Protein AF-A0A3D1V3A0-F1 (afdb_monomer)

Sequence (141 aa):
MRARKATVSPAEAKSRGRGFLAIALVALTAFVSLLVAVRRNPRMERDVAVTLGMQRLNHPALSQLLNAISWPGFRPQSLLLPGTATAGVWMLGFRREARYMVFAWLASLLSFSTKMLVQRPRPGGDGIMVTEAKLRDSSFP

Mean predicted aligned error: 10.05 Å

Foldseek 3Di:
DDDDPDPDDPVVVVVVVVVVVVVVVVVVVVQVVVLVVCLVPVCPVVVVVVQLVVCVPPDPVVVVVVCVVCVCVAPPNVVVVLVVVLVVCVVVVVVVVSVVSVVVSVCVVVQVVSQVVRVRDDPDDPPRDDPPPVCVTHPGD

pLDDT: mean 78.42, std 12.83, range [44.47, 95.31]

Solvent-accessible surface area (backbone atoms only — not comparable to full-atom values): 8388 Å² total; per-residue (Å²): 134,84,81,75,75,77,92,62,56,72,66,58,54,50,52,53,50,50,55,51,49,53,53,53,49,53,51,48,53,51,50,54,52,49,52,54,50,40,72,74,42,79,76,48,64,66,59,52,54,51,50,55,58,56,58,70,69,75,42,74,69,58,54,52,51,54,49,61,72,46,47,59,70,36,84,67,42,50,57,48,53,61,49,52,53,31,50,51,39,37,74,75,65,41,59,66,60,24,50,52,46,49,54,59,56,54,50,52,53,55,41,53,53,40,17,72,73,59,60,39,77,65,94,78,61,96,89,64,89,69,79,84,64,91,70,91,62,46,66,34,108

Secondary structure (DSSP, 8-state):
---PPPSS-HHHHHHHHHHHHHHHHHHHHHHHHHHHHHHH-SS-HHHHHHHHHHHT---HHHHHHHHHHHGGGSTTHHHHHHHHHHHHHHHTT-HHHHHHHHHHHHTHHHHHHHHHHH-PPP--STT---------S-S--

Structure (mmCIF, N/CA/C/O backbone):
data_AF-A0A3D1V3A0-F1
#
_entry.id   AF-A0A3D1V3A0-F1
#
loop_
_atom_site.group_PDB
_atom_site.id
_atom_site.type_symbol
_atom_site.label_atom_id
_atom_site.label_alt_id
_atom_site.label_comp_id
_atom_site.label_asym_id
_atom_site.label_entity_id
_atom_site.label_seq_id
_atom_site.pdbx_PDB_ins_code
_atom_site.Cartn_x
_atom_site.Cartn_y
_atom_site.Cartn_z
_atom_site.occupancy
_atom_site.B_iso_or_equiv
_atom_site.auth_seq_id
_atom_site.auth_comp_id
_atom_site.auth_asym_id
_atom_site.auth_atom_id
_atom_site.pdbx_PDB_model_num
ATOM 1 N N . MET A 1 1 ? 18.592 6.725 -29.564 1.00 45.47 1 MET A N 1
ATOM 2 C CA . MET A 1 1 ? 18.103 5.961 -28.389 1.00 45.47 1 MET A CA 1
ATOM 3 C C . MET A 1 1 ? 18.289 4.470 -28.692 1.00 45.47 1 MET A C 1
ATOM 5 O O . MET A 1 1 ? 17.556 3.945 -29.515 1.00 45.47 1 MET A O 1
ATOM 9 N N . ARG A 1 2 ? 19.332 3.804 -28.166 1.00 44.47 2 ARG A N 1
ATOM 10 C CA . ARG A 1 2 ? 19.625 2.389 -28.494 1.00 44.47 2 ARG A CA 1
ATOM 11 C C . ARG A 1 2 ? 18.604 1.469 -27.814 1.00 44.47 2 ARG A C 1
ATOM 13 O O . ARG A 1 2 ? 18.454 1.524 -26.594 1.00 44.47 2 ARG A O 1
ATOM 20 N N . ALA A 1 3 ? 17.917 0.628 -28.586 1.00 50.41 3 ALA A N 1
ATOM 21 C CA . ALA A 1 3 ? 17.087 -0.438 -28.041 1.00 50.41 3 ALA A CA 1
ATOM 22 C C . ALA A 1 3 ? 17.989 -1.418 -27.271 1.00 50.41 3 ALA A C 1
ATOM 24 O O . ALA A 1 3 ? 18.836 -2.084 -27.866 1.00 50.41 3 ALA A O 1
ATOM 25 N N . ARG A 1 4 ? 17.859 -1.475 -25.937 1.00 61.41 4 ARG A N 1
ATOM 26 C CA . ARG A 1 4 ? 18.470 -2.554 -25.144 1.00 61.41 4 ARG A CA 1
ATOM 27 C C . ARG A 1 4 ? 17.903 -3.876 -25.660 1.00 61.41 4 ARG A C 1
ATOM 29 O O . ARG A 1 4 ? 16.682 -4.010 -25.733 1.00 61.41 4 ARG A O 1
ATOM 36 N N . LYS A 1 5 ? 18.782 -4.820 -26.016 1.00 62.12 5 LYS A N 1
ATOM 37 C CA . LYS A 1 5 ? 18.390 -6.191 -26.367 1.00 62.12 5 LYS A CA 1
ATOM 38 C C . LYS A 1 5 ? 17.509 -6.757 -25.252 1.00 62.12 5 LYS A C 1
ATOM 40 O O . LYS A 1 5 ? 17.804 -6.547 -24.075 1.00 62.12 5 LYS A O 1
ATOM 45 N N . ALA A 1 6 ? 16.426 -7.432 -25.635 1.00 62.66 6 ALA A N 1
ATOM 46 C CA . ALA A 1 6 ? 15.568 -8.128 -24.689 1.00 62.66 6 ALA A CA 1
ATOM 47 C C . ALA A 1 6 ? 16.424 -9.120 -23.890 1.00 62.66 6 ALA A C 1
ATOM 49 O O . ALA A 1 6 ? 17.111 -9.955 -24.470 1.00 62.66 6 ALA A O 1
ATOM 50 N N . THR A 1 7 ? 16.424 -8.976 -22.566 1.00 74.50 7 THR A N 1
ATOM 51 C CA . THR A 1 7 ? 17.198 -9.821 -21.644 1.00 74.50 7 THR A CA 1
ATOM 52 C C . THR A 1 7 ? 16.519 -11.160 -21.357 1.00 74.50 7 THR A C 1
ATOM 54 O O . THR A 1 7 ? 17.104 -12.003 -20.691 1.00 74.50 7 THR A O 1
ATOM 57 N N . VAL A 1 8 ? 15.288 -11.347 -21.839 1.00 75.56 8 VAL A N 1
ATOM 58 C CA . VAL A 1 8 ? 14.441 -12.522 -21.603 1.00 75.56 8 VAL A CA 1
ATOM 59 C C . VAL A 1 8 ? 13.690 -12.849 -22.887 1.00 75.56 8 VAL A C 1
ATOM 61 O O . VAL A 1 8 ? 13.374 -11.939 -23.665 1.00 75.56 8 VAL A O 1
ATOM 64 N N . SER A 1 9 ? 13.386 -14.126 -23.116 1.00 83.00 9 SER A N 1
ATOM 65 C CA . SER A 1 9 ? 12.660 -14.532 -24.318 1.00 83.00 9 SER A CA 1
ATOM 66 C C . SER A 1 9 ? 11.226 -13.962 -24.330 1.00 83.00 9 SER A C 1
ATOM 68 O O . SER A 1 9 ? 10.620 -13.758 -23.270 1.00 83.00 9 SER A O 1
ATOM 70 N N . PRO A 1 10 ? 10.626 -13.723 -25.513 1.00 76.75 10 PRO A N 1
ATOM 71 C CA . PRO A 1 10 ? 9.239 -13.258 -25.609 1.00 76.75 10 PRO A CA 1
ATOM 72 C C . PRO A 1 10 ? 8.227 -14.188 -24.918 1.00 76.75 10 PRO A C 1
ATOM 74 O O . PRO A 1 10 ? 7.227 -13.719 -24.372 1.00 76.75 10 PRO A O 1
ATOM 77 N N . ALA A 1 11 ? 8.492 -15.498 -24.908 1.00 76.00 11 ALA A N 1
ATOM 78 C CA . ALA A 1 11 ? 7.641 -16.495 -24.262 1.00 76.00 11 ALA A CA 1
ATOM 79 C C . ALA A 1 11 ? 7.658 -16.360 -22.730 1.00 76.00 11 ALA A C 1
ATOM 81 O O . ALA A 1 11 ? 6.598 -16.331 -22.100 1.00 76.00 11 ALA A O 1
ATOM 82 N N . GLU A 1 12 ? 8.840 -16.193 -22.133 1.00 75.56 12 GLU A N 1
ATOM 83 C CA . GLU A 1 12 ? 8.994 -15.975 -20.690 1.00 75.56 12 GLU A CA 1
ATOM 84 C C . GLU A 1 12 ? 8.391 -14.636 -20.257 1.00 75.56 12 GLU A C 1
ATOM 86 O O . GLU A 1 12 ? 7.684 -14.570 -19.250 1.00 75.56 12 GLU A O 1
ATOM 91 N N . ALA A 1 13 ? 8.590 -13.574 -21.045 1.00 77.50 13 ALA A N 1
ATOM 92 C CA . ALA A 1 13 ? 7.966 -12.277 -20.793 1.00 77.50 13 ALA A CA 1
ATOM 93 C C . ALA A 1 13 ? 6.428 -12.371 -20.807 1.00 77.50 13 ALA A C 1
ATOM 95 O O . ALA A 1 13 ? 5.763 -11.840 -19.914 1.00 77.50 13 ALA A O 1
ATOM 96 N N . LYS A 1 14 ? 5.853 -13.102 -21.773 1.00 76.50 14 LYS A N 1
ATOM 97 C CA . LYS A 1 14 ? 4.403 -13.323 -21.878 1.00 76.50 14 LYS A CA 1
ATOM 98 C C . LYS A 1 14 ? 3.863 -14.168 -20.723 1.00 76.50 14 LYS A C 1
ATOM 100 O O . LYS A 1 14 ? 2.816 -13.833 -20.176 1.00 76.50 14 LYS A O 1
ATOM 105 N N . SER A 1 15 ? 4.568 -15.229 -20.332 1.00 79.56 15 SER A N 1
ATOM 106 C CA . SER A 1 15 ? 4.188 -16.078 -19.195 1.00 79.56 15 SER A CA 1
ATOM 107 C C . SER A 1 15 ? 4.140 -15.280 -17.887 1.00 79.56 15 SER A C 1
ATOM 109 O O . SER A 1 15 ? 3.116 -15.268 -17.200 1.00 79.56 15 SER A O 1
ATOM 111 N N . ARG A 1 16 ? 5.190 -14.496 -17.606 1.00 81.81 16 ARG A N 1
ATOM 112 C CA . ARG A 1 16 ? 5.248 -13.602 -16.437 1.00 81.81 16 ARG A CA 1
ATOM 113 C C . ARG A 1 16 ? 4.130 -12.560 -16.453 1.00 81.81 16 ARG A C 1
ATOM 115 O O . ARG A 1 16 ? 3.512 -12.317 -15.420 1.00 81.81 16 ARG A O 1
ATOM 122 N N . GLY A 1 17 ? 3.831 -11.991 -17.622 1.00 82.12 17 GLY A N 1
ATOM 123 C CA . GLY A 1 17 ? 2.719 -11.054 -17.796 1.00 82.12 17 GLY A CA 1
ATOM 124 C C . GLY A 1 17 ? 1.354 -11.674 -17.481 1.00 82.12 17 GLY A C 1
ATOM 125 O O . GLY A 1 17 ? 0.535 -11.039 -16.822 1.00 82.12 17 GLY A O 1
ATOM 126 N N . ARG A 1 18 ? 1.117 -12.930 -17.885 1.00 87.00 18 ARG A N 1
ATOM 127 C CA . ARG A 1 18 ? -0.133 -13.653 -17.583 1.00 87.00 18 ARG A CA 1
ATOM 128 C C . ARG A 1 18 ? -0.275 -13.959 -16.096 1.00 87.00 18 ARG A C 1
ATOM 130 O O . ARG A 1 18 ? -1.355 -13.755 -15.555 1.00 87.00 18 ARG A O 1
ATOM 137 N N . GLY A 1 19 ? 0.802 -14.398 -15.442 1.00 87.75 19 GLY A N 1
ATOM 138 C CA . GLY A 1 19 ? 0.806 -14.629 -13.994 1.00 87.75 19 GLY A CA 1
ATOM 139 C C . GLY A 1 19 ? 0.493 -13.352 -13.213 1.00 87.75 19 GLY A C 1
ATOM 140 O O . GLY A 1 19 ? -0.391 -13.348 -12.361 1.00 87.75 19 GLY A O 1
ATOM 141 N N . PHE A 1 20 ? 1.144 -12.241 -13.572 1.00 87.19 20 PHE A N 1
ATOM 142 C CA . PHE A 1 20 ? 0.852 -10.935 -12.981 1.00 87.19 20 PHE A CA 1
ATOM 143 C C . PHE A 1 20 ? -0.606 -10.512 -13.202 1.00 87.19 20 PHE A C 1
ATOM 145 O O . PHE A 1 20 ? -1.264 -10.087 -12.257 1.00 87.19 20 PHE A O 1
ATOM 152 N N . LEU A 1 21 ? -1.132 -10.667 -14.421 1.00 90.88 21 LEU A N 1
ATOM 153 C CA . LEU A 1 21 ? -2.516 -10.311 -14.736 1.00 90.88 21 LEU A CA 1
ATOM 154 C C . LEU A 1 21 ? -3.523 -11.150 -13.939 1.00 90.88 21 LEU A C 1
ATOM 156 O O . LEU A 1 21 ? -4.508 -10.606 -13.452 1.00 90.88 21 LEU A O 1
ATOM 160 N N . ALA A 1 22 ? -3.270 -12.451 -13.775 1.00 92.12 22 ALA A N 1
ATOM 161 C CA . ALA A 1 22 ? -4.119 -13.325 -12.972 1.00 92.12 22 ALA A CA 1
ATOM 162 C C . ALA A 1 22 ? -4.147 -12.879 -11.503 1.00 92.12 22 ALA A C 1
ATOM 164 O O . ALA A 1 22 ? -5.224 -12.726 -10.932 1.00 92.12 22 ALA A O 1
ATOM 165 N N . ILE A 1 23 ? -2.980 -12.592 -10.915 1.00 92.56 23 ILE A N 1
ATOM 166 C CA . ILE A 1 23 ? -2.877 -12.073 -9.542 1.00 92.56 23 ILE A CA 1
ATOM 167 C C . ILE A 1 23 ? -3.603 -10.728 -9.419 1.00 92.56 23 ILE A C 1
ATOM 169 O O . ILE A 1 23 ? -4.368 -10.528 -8.478 1.00 92.56 23 ILE A O 1
ATOM 173 N N . ALA A 1 24 ? -3.407 -9.821 -10.380 1.00 89.25 24 ALA A N 1
ATOM 174 C CA . ALA A 1 24 ? -4.065 -8.519 -10.394 1.00 89.25 24 ALA A CA 1
ATOM 175 C C . ALA A 1 24 ? -5.593 -8.647 -10.486 1.00 89.25 24 ALA A C 1
ATOM 177 O O . ALA A 1 24 ? -6.308 -7.929 -9.791 1.00 89.25 24 ALA A O 1
ATOM 178 N N . LEU A 1 25 ? -6.098 -9.584 -11.295 1.00 93.81 25 LEU A N 1
ATOM 179 C CA . LEU A 1 25 ? -7.530 -9.842 -11.423 1.00 93.81 25 LEU A CA 1
ATOM 180 C C . LEU A 1 25 ? -8.110 -10.410 -10.125 1.00 93.81 25 LEU A C 1
ATOM 182 O O . LEU A 1 25 ? -9.130 -9.917 -9.659 1.00 93.81 25 LEU A O 1
ATOM 186 N N . VAL A 1 26 ? -7.434 -11.379 -9.500 1.00 95.31 26 VAL A N 1
ATOM 187 C CA . VAL A 1 26 ? -7.838 -11.926 -8.194 1.00 95.31 26 VAL A CA 1
ATOM 188 C C . VAL A 1 26 ? -7.879 -10.824 -7.133 1.00 95.31 26 VAL A C 1
ATOM 190 O O . VAL A 1 26 ? -8.874 -10.698 -6.419 1.00 95.31 26 VAL A O 1
ATOM 193 N N . ALA A 1 27 ? -6.838 -9.990 -7.056 1.00 91.44 27 ALA A N 1
ATOM 194 C CA . ALA A 1 27 ? -6.781 -8.873 -6.118 1.00 91.44 27 ALA A CA 1
ATOM 195 C C . ALA A 1 27 ? -7.907 -7.854 -6.367 1.00 91.44 27 ALA A C 1
ATOM 197 O O . ALA A 1 27 ? -8.546 -7.398 -5.419 1.00 91.44 27 ALA A O 1
ATOM 198 N N . LEU A 1 28 ? -8.198 -7.537 -7.633 1.00 91.50 28 LEU A N 1
ATOM 199 C CA . LEU A 1 28 ? -9.285 -6.636 -8.012 1.00 91.50 28 LEU A CA 1
ATOM 200 C C . LEU A 1 28 ? -10.656 -7.209 -7.638 1.00 91.50 28 LEU A C 1
ATOM 202 O O . LEU A 1 28 ? -11.473 -6.507 -7.046 1.00 91.50 28 LEU A O 1
ATOM 206 N N . THR A 1 29 ? -10.910 -8.483 -7.938 1.00 93.25 29 THR A N 1
ATOM 207 C CA . THR A 1 29 ? -12.162 -9.156 -7.574 1.00 93.25 29 THR A CA 1
ATOM 208 C C . THR A 1 29 ? -12.349 -9.189 -6.059 1.00 93.25 29 THR A C 1
ATOM 210 O O . THR A 1 29 ? -13.446 -8.895 -5.576 1.00 93.25 29 THR A O 1
ATOM 213 N N . ALA A 1 30 ? -11.290 -9.476 -5.296 1.00 92.69 30 ALA A N 1
ATOM 214 C CA . ALA A 1 30 ? -11.322 -9.438 -3.837 1.00 92.69 30 ALA A CA 1
ATOM 215 C C . ALA A 1 30 ? -11.628 -8.025 -3.314 1.00 92.69 30 ALA A C 1
ATOM 217 O O . ALA A 1 30 ? -12.508 -7.859 -2.469 1.00 92.69 30 ALA A O 1
ATOM 218 N N . PHE A 1 31 ? -10.972 -6.999 -3.866 1.00 89.31 31 PHE A N 1
ATOM 219 C CA . PHE A 1 31 ? -11.215 -5.600 -3.516 1.00 89.31 31 PHE A CA 1
ATOM 220 C C . PHE A 1 31 ? -12.665 -5.174 -3.781 1.00 89.31 31 PHE A C 1
ATOM 222 O O . PHE A 1 31 ? -13.313 -4.623 -2.894 1.00 89.31 31 PHE A O 1
ATOM 229 N N . VAL A 1 32 ? -13.202 -5.460 -4.971 1.00 89.31 32 VAL A N 1
ATOM 230 C CA . VAL A 1 32 ? -14.589 -5.117 -5.329 1.00 89.31 32 VAL A CA 1
ATOM 231 C C . VAL A 1 32 ? -15.582 -5.843 -4.421 1.00 89.31 32 VAL A C 1
ATOM 233 O O . VAL A 1 32 ? -16.539 -5.234 -3.944 1.00 89.31 32 VAL A O 1
ATOM 236 N N . SER A 1 33 ? -15.334 -7.120 -4.127 1.00 88.44 33 SER A N 1
ATOM 237 C CA . SER A 1 33 ? -16.179 -7.904 -3.219 1.00 88.44 33 SER A CA 1
ATOM 238 C C . SER A 1 33 ? -16.195 -7.308 -1.808 1.00 88.44 33 SER A C 1
ATOM 240 O O . SER A 1 33 ? -17.268 -7.130 -1.228 1.00 88.44 33 SER A O 1
ATOM 242 N N . LEU A 1 34 ? -15.027 -6.924 -1.277 1.00 86.12 34 LEU A N 1
ATOM 243 C CA . LEU A 1 34 ? -14.908 -6.247 0.018 1.00 86.12 34 LEU A CA 1
ATOM 244 C C . LEU A 1 34 ? -15.605 -4.885 0.019 1.00 86.12 34 LEU A C 1
ATOM 246 O O . LEU A 1 34 ? -16.349 -4.585 0.949 1.00 86.12 34 LEU A O 1
ATOM 250 N N . LEU A 1 35 ? -15.426 -4.081 -1.031 1.00 84.81 35 LEU A N 1
ATOM 251 C CA . LEU A 1 35 ? -16.086 -2.784 -1.175 1.00 84.81 35 LEU A CA 1
ATOM 252 C C . LEU A 1 35 ? -17.616 -2.923 -1.117 1.00 84.81 35 LEU A C 1
ATOM 254 O O . LEU A 1 35 ? -18.279 -2.165 -0.406 1.00 84.81 35 LEU A O 1
ATOM 258 N N . VAL A 1 36 ? -18.184 -3.903 -1.826 1.00 85.50 36 VAL A N 1
ATOM 259 C CA . VAL A 1 36 ? -19.629 -4.184 -1.797 1.00 85.50 36 VAL A CA 1
ATOM 260 C C . VAL A 1 36 ? -20.071 -4.660 -0.411 1.00 85.50 36 VAL A C 1
ATOM 262 O O . VAL A 1 36 ? -21.105 -4.208 0.083 1.00 85.50 36 VAL A O 1
ATOM 265 N N . ALA A 1 37 ? -19.297 -5.529 0.243 1.00 83.88 37 ALA A N 1
ATOM 266 C CA . ALA A 1 37 ? -19.605 -6.016 1.587 1.00 83.88 37 ALA A CA 1
ATOM 267 C C . ALA A 1 37 ? -19.619 -4.878 2.625 1.00 83.88 37 ALA A C 1
ATOM 269 O O . ALA A 1 37 ? -20.580 -4.743 3.382 1.00 83.88 37 ALA A O 1
ATOM 270 N N . VAL A 1 38 ? -18.602 -4.012 2.609 1.00 80.31 38 VAL A N 1
ATOM 271 C CA . VAL A 1 38 ? -18.480 -2.856 3.511 1.00 80.31 38 VAL A CA 1
ATOM 272 C C . VAL A 1 38 ? -19.588 -1.832 3.264 1.00 80.31 38 VAL A C 1
ATOM 274 O O . VAL A 1 38 ? -20.138 -1.285 4.216 1.00 80.31 38 VAL A O 1
ATOM 277 N N . ARG A 1 39 ? -19.973 -1.600 2.002 1.00 78.25 39 ARG A N 1
ATOM 278 C CA . ARG A 1 39 ? -21.110 -0.731 1.644 1.00 78.25 39 ARG A CA 1
ATOM 279 C C . ARG A 1 39 ? -22.438 -1.223 2.217 1.00 78.25 39 ARG A C 1
ATOM 281 O O . ARG A 1 39 ? -23.273 -0.400 2.572 1.00 78.25 39 ARG A O 1
ATOM 288 N N . ARG A 1 40 ? -22.647 -2.542 2.281 1.00 80.69 40 ARG A N 1
ATOM 289 C CA . ARG A 1 40 ? -23.893 -3.149 2.780 1.00 80.69 40 ARG A CA 1
ATOM 290 C C . ARG A 1 40 ? -23.957 -3.220 4.302 1.00 80.69 40 ARG A C 1
ATOM 292 O O . ARG A 1 40 ? -25.049 -3.159 4.852 1.00 80.69 40 ARG A O 1
ATOM 299 N N . ASN A 1 41 ? -22.815 -3.347 4.976 1.00 75.00 41 ASN A N 1
ATOM 300 C CA . ASN A 1 41 ? -22.748 -3.362 6.435 1.00 75.00 41 ASN A CA 1
ATOM 301 C C . ASN A 1 41 ? -21.535 -2.554 6.945 1.00 75.00 41 ASN A C 1
ATOM 303 O O . ASN A 1 41 ? -20.466 -3.122 7.185 1.00 75.00 41 ASN A O 1
ATOM 307 N N . PRO A 1 42 ? -21.679 -1.226 7.121 1.00 65.38 42 PRO A N 1
ATOM 308 C CA . PRO A 1 42 ? -20.567 -0.346 7.490 1.00 65.38 42 PRO A CA 1
ATOM 309 C C . PRO A 1 42 ? -19.962 -0.650 8.870 1.00 65.38 42 PRO A C 1
ATOM 311 O O . PRO A 1 42 ? -18.768 -0.419 9.082 1.00 65.38 42 PRO A O 1
ATOM 314 N N . ARG A 1 43 ? -20.762 -1.183 9.803 1.00 64.88 43 ARG A N 1
ATOM 315 C CA . ARG A 1 43 ? -20.337 -1.646 11.132 1.00 64.88 43 ARG A CA 1
ATOM 316 C C . ARG A 1 43 ? -20.458 -3.167 11.195 1.00 64.88 43 ARG A C 1
ATOM 318 O O . ARG A 1 43 ? -21.380 -3.697 11.801 1.00 64.88 43 ARG A O 1
ATOM 325 N N . MET A 1 44 ? -19.517 -3.881 10.582 1.00 67.50 44 MET A N 1
ATOM 326 C CA . MET A 1 44 ? -19.424 -5.319 10.817 1.00 67.50 44 MET A CA 1
ATOM 327 C C . MET A 1 44 ? -19.062 -5.546 12.289 1.00 67.50 44 MET A C 1
ATOM 329 O O . MET A 1 44 ? -17.935 -5.297 12.701 1.00 67.50 44 MET A O 1
ATOM 333 N N . GLU A 1 45 ? -20.008 -6.024 13.094 1.00 71.25 45 GLU A N 1
ATOM 334 C CA . GLU A 1 45 ? -19.785 -6.361 14.512 1.00 71.25 45 GLU A CA 1
ATOM 335 C C . GLU A 1 45 ? -18.621 -7.350 14.694 1.00 71.25 45 GLU A C 1
ATOM 337 O O . GLU A 1 45 ? -17.902 -7.308 15.691 1.00 71.25 45 GLU A O 1
ATOM 342 N N . ARG A 1 46 ? -18.369 -8.184 13.677 1.00 72.12 46 ARG A N 1
ATOM 343 C CA . ARG A 1 46 ? -17.193 -9.058 13.602 1.00 72.12 46 ARG A CA 1
ATOM 344 C C . ARG A 1 46 ? -15.873 -8.277 13.575 1.00 72.12 46 ARG A C 1
ATOM 346 O O . ARG A 1 46 ? -14.955 -8.666 14.289 1.00 72.12 46 ARG A O 1
ATOM 353 N N . ASP A 1 47 ? -15.783 -7.168 12.833 1.00 75.50 47 ASP A N 1
ATOM 354 C CA . ASP A 1 47 ? -14.588 -6.304 12.814 1.00 75.50 47 ASP A CA 1
ATOM 355 C C . ASP A 1 47 ? -14.314 -5.738 14.212 1.00 75.50 47 ASP A C 1
ATOM 357 O O . ASP A 1 47 ? -13.166 -5.672 14.656 1.00 75.50 47 ASP A O 1
ATOM 361 N N . VAL A 1 48 ? -15.378 -5.353 14.926 1.00 76.56 48 VAL A N 1
ATOM 362 C CA . VAL A 1 48 ? -15.290 -4.822 16.292 1.00 76.56 48 VAL A CA 1
ATOM 363 C C . VAL A 1 48 ? -14.813 -5.905 17.258 1.00 76.56 48 VAL A C 1
ATOM 365 O O . VAL A 1 48 ? -13.873 -5.669 18.013 1.00 76.56 48 VAL A O 1
ATOM 368 N N . ALA A 1 49 ? -15.390 -7.109 17.200 1.00 81.38 49 ALA A N 1
ATOM 369 C CA . ALA A 1 49 ? -14.978 -8.228 18.048 1.00 81.38 49 ALA A CA 1
ATOM 370 C C . ALA A 1 49 ? -13.504 -8.612 17.832 1.00 81.38 49 ALA A C 1
ATOM 372 O O . ALA A 1 49 ? -12.776 -8.835 18.800 1.00 81.38 49 ALA A O 1
ATOM 373 N N . VAL A 1 50 ? -13.044 -8.634 16.577 1.00 81.50 50 VAL A N 1
ATOM 374 C CA . VAL A 1 50 ? -11.635 -8.890 16.239 1.00 81.50 50 VAL A CA 1
ATOM 375 C C . VAL A 1 50 ? -10.736 -7.771 16.762 1.00 81.50 50 VAL A C 1
ATOM 377 O O . VAL A 1 50 ? -9.708 -8.056 17.375 1.00 81.50 50 VAL A O 1
ATOM 380 N N . THR A 1 51 ? -11.137 -6.509 16.582 1.00 80.56 51 THR A N 1
ATOM 381 C CA . THR A 1 51 ? -10.378 -5.343 17.062 1.00 80.56 51 THR A CA 1
ATOM 382 C C . THR A 1 51 ? -10.208 -5.385 18.579 1.00 80.56 51 THR A C 1
ATOM 384 O O . THR A 1 51 ? -9.088 -5.272 19.074 1.00 80.56 51 THR A O 1
ATOM 387 N N . LEU A 1 52 ? -11.291 -5.627 19.320 1.00 82.25 52 LEU A N 1
ATOM 388 C CA . LEU A 1 52 ? -11.252 -5.762 20.777 1.00 82.25 52 LEU A CA 1
ATOM 389 C C . LEU A 1 52 ? -10.416 -6.973 21.209 1.00 82.25 52 LEU A C 1
ATOM 391 O O . LEU A 1 52 ? -9.678 -6.888 22.185 1.00 82.25 52 LEU A O 1
ATOM 395 N N . GLY A 1 53 ? -10.485 -8.087 20.473 1.00 83.06 53 GLY A N 1
ATOM 396 C CA . GLY A 1 53 ? -9.643 -9.261 20.705 1.00 83.06 53 GLY A CA 1
ATOM 397 C C . GLY A 1 53 ? -8.150 -8.949 20.585 1.00 83.06 53 GLY A C 1
ATOM 398 O O . GLY A 1 53 ? -7.378 -9.322 21.464 1.00 83.06 53 GLY A O 1
ATOM 399 N N . MET A 1 54 ? -7.747 -8.209 19.549 1.00 80.50 54 MET A N 1
ATOM 400 C CA . MET A 1 54 ? -6.360 -7.762 19.374 1.00 80.50 54 MET A CA 1
ATOM 401 C C . MET A 1 54 ? -5.937 -6.755 20.446 1.00 80.50 54 MET A C 1
ATOM 403 O O . MET A 1 54 ? -4.837 -6.854 20.979 1.00 80.50 54 MET A O 1
ATOM 407 N N . GLN A 1 55 ? -6.811 -5.816 20.809 1.00 82.31 55 GLN A N 1
ATOM 408 C CA . GLN A 1 55 ? -6.520 -4.795 21.821 1.00 82.31 55 GLN A CA 1
ATOM 409 C C . GLN A 1 55 ? -6.382 -5.356 23.241 1.00 82.31 55 GLN A C 1
ATOM 411 O O . GLN A 1 55 ? -5.783 -4.700 24.089 1.00 82.31 55 GLN A O 1
ATOM 416 N N . ARG A 1 56 ? -6.854 -6.582 23.508 1.00 82.62 56 ARG A N 1
ATOM 417 C CA . ARG A 1 56 ? -6.552 -7.290 24.766 1.00 82.62 56 ARG A CA 1
ATOM 418 C C . ARG A 1 56 ? -5.061 -7.593 24.926 1.00 82.62 56 ARG A C 1
ATOM 420 O O . ARG A 1 56 ? -4.593 -7.689 26.055 1.00 82.62 56 ARG A O 1
ATOM 427 N N . LEU A 1 57 ? -4.302 -7.693 23.832 1.00 79.88 57 LEU A N 1
ATOM 428 C CA . LEU A 1 57 ? -2.842 -7.854 23.839 1.00 79.88 57 LEU A CA 1
ATOM 429 C C . LEU A 1 57 ? -2.140 -6.503 24.084 1.00 79.88 57 LEU A C 1
ATOM 431 O O . LEU A 1 57 ? -1.239 -6.106 23.344 1.00 79.88 57 LEU A O 1
ATOM 435 N N . ASN A 1 58 ? -2.578 -5.762 25.104 1.00 73.50 58 ASN A N 1
ATOM 436 C CA . ASN A 1 58 ? -2.092 -4.419 25.408 1.00 73.50 58 ASN A CA 1
ATOM 437 C C . ASN A 1 58 ? -0.715 -4.475 26.093 1.00 73.50 58 ASN A C 1
ATOM 439 O O . ASN A 1 58 ? -0.613 -4.416 27.317 1.00 73.50 58 ASN A O 1
ATOM 443 N N . HIS A 1 59 ? 0.348 -4.625 25.298 1.00 85.25 59 HIS A N 1
ATOM 444 C CA . HIS A 1 59 ? 1.729 -4.612 25.779 1.00 85.25 59 HIS A CA 1
ATOM 445 C C . HIS A 1 59 ? 2.477 -3.367 25.264 1.00 85.25 59 HIS A C 1
ATOM 447 O O . HIS A 1 59 ? 2.526 -3.150 24.051 1.00 85.25 59 HIS A O 1
ATOM 453 N N . PRO A 1 60 ? 3.138 -2.570 26.127 1.00 84.31 60 PRO A N 1
ATOM 454 C CA . PRO A 1 60 ? 3.753 -1.298 25.729 1.00 84.31 60 PRO A CA 1
ATOM 455 C C . PRO A 1 60 ? 4.832 -1.451 24.646 1.00 84.31 60 PRO A C 1
ATOM 457 O O . PRO A 1 60 ? 4.883 -0.647 23.717 1.00 84.31 60 PRO A O 1
ATOM 460 N N . ALA A 1 61 ? 5.642 -2.515 24.698 1.00 86.19 61 ALA A N 1
ATOM 461 C CA . ALA A 1 61 ? 6.637 -2.789 23.655 1.00 86.19 61 ALA A CA 1
ATOM 462 C C . ALA A 1 61 ? 5.995 -3.141 22.299 1.00 86.19 61 ALA A C 1
ATOM 464 O O . ALA A 1 61 ? 6.505 -2.750 21.252 1.00 86.19 61 ALA A O 1
ATOM 465 N N . LEU 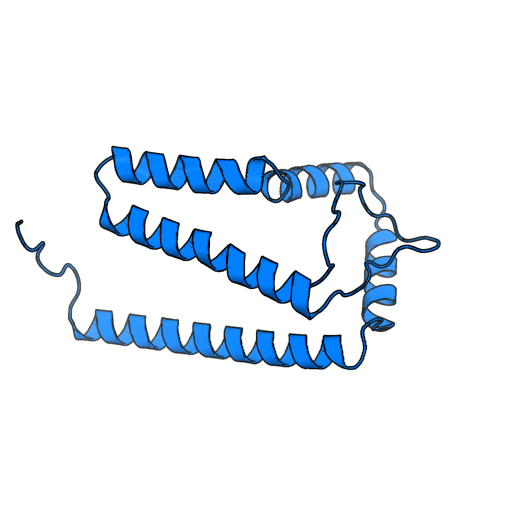A 1 62 ? 4.850 -3.837 22.311 1.00 85.69 62 LEU A N 1
ATOM 466 C CA . LEU A 1 62 ? 4.111 -4.152 21.089 1.00 85.69 62 LEU A CA 1
ATOM 467 C C . LEU A 1 62 ? 3.518 -2.873 20.492 1.00 85.69 62 LEU A C 1
ATOM 469 O O . LEU A 1 62 ? 3.641 -2.644 19.294 1.00 85.69 62 LEU A O 1
ATOM 473 N N . SER A 1 63 ? 2.960 -1.996 21.326 1.00 82.75 63 SER A N 1
ATOM 474 C CA . SER A 1 63 ? 2.449 -0.692 20.896 1.00 82.75 63 SER A CA 1
ATOM 475 C C . SER A 1 63 ? 3.544 0.183 20.280 1.00 82.75 63 SER A C 1
ATOM 477 O O . SER A 1 63 ? 3.329 0.796 19.236 1.00 82.75 63 SER A O 1
ATOM 479 N N . GLN A 1 64 ? 4.740 0.219 20.874 1.00 85.50 64 GLN A N 1
ATOM 480 C 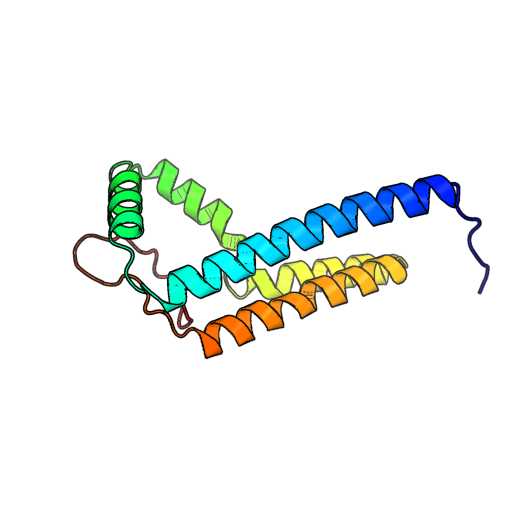CA . GLN A 1 64 ? 5.887 0.937 20.306 1.00 85.50 64 GLN A CA 1
ATOM 481 C C . GLN A 1 64 ? 6.329 0.349 18.964 1.00 85.50 64 GLN A C 1
ATOM 483 O O . GLN A 1 64 ? 6.541 1.099 18.012 1.00 85.50 64 GLN A O 1
ATOM 488 N N . LEU A 1 65 ? 6.412 -0.979 18.866 1.00 88.38 65 LEU A N 1
ATOM 489 C CA . LEU A 1 65 ? 6.762 -1.666 17.626 1.00 88.38 65 LEU A CA 1
ATOM 490 C C . LEU A 1 65 ? 5.745 -1.373 16.515 1.00 88.38 65 LEU A C 1
ATOM 492 O O . LEU A 1 65 ? 6.129 -0.987 15.413 1.00 88.38 65 LEU A O 1
ATOM 496 N N . LEU A 1 66 ? 4.449 -1.506 16.804 1.00 86.00 66 LEU A N 1
ATOM 497 C CA . LEU A 1 66 ? 3.380 -1.229 15.844 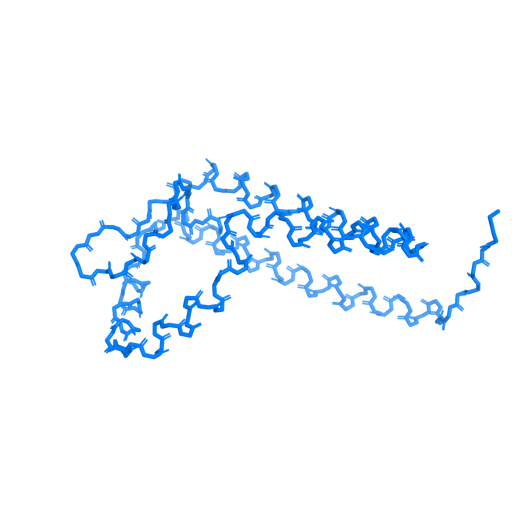1.00 86.00 66 LEU A CA 1
ATOM 498 C C . LEU A 1 66 ? 3.376 0.240 15.409 1.00 86.00 66 LEU A C 1
ATOM 500 O O . LEU A 1 66 ? 3.188 0.523 14.225 1.00 86.00 66 LEU A O 1
ATOM 504 N N . ASN A 1 67 ? 3.648 1.171 16.327 1.00 84.19 67 ASN A N 1
ATOM 505 C CA . ASN A 1 67 ? 3.808 2.585 15.993 1.00 84.19 67 ASN A CA 1
ATOM 506 C C . ASN A 1 67 ? 5.019 2.822 15.078 1.00 84.19 67 ASN A C 1
ATOM 508 O O . ASN A 1 67 ? 4.895 3.543 14.090 1.00 84.19 67 ASN A O 1
ATOM 512 N N . ALA A 1 68 ? 6.162 2.189 15.354 1.00 86.56 68 ALA A N 1
ATOM 513 C CA . ALA A 1 68 ? 7.361 2.310 14.526 1.00 86.56 68 ALA A CA 1
ATOM 514 C C . ALA A 1 68 ? 7.146 1.745 13.111 1.00 86.56 68 ALA A C 1
ATOM 516 O O . ALA A 1 68 ? 7.498 2.394 12.128 1.00 86.56 68 ALA A O 1
ATOM 517 N N . ILE A 1 69 ? 6.508 0.576 12.994 1.00 88.25 69 ILE A N 1
ATOM 518 C CA . ILE A 1 69 ? 6.186 -0.054 11.703 1.00 88.25 69 ILE A CA 1
ATOM 519 C C . ILE A 1 69 ? 5.167 0.780 10.914 1.00 88.25 69 ILE A C 1
ATOM 521 O O . ILE A 1 69 ? 5.255 0.866 9.690 1.00 88.25 69 ILE A O 1
ATOM 525 N N . SER A 1 70 ? 4.215 1.418 11.598 1.00 84.88 70 SER A N 1
ATOM 526 C CA . SER A 1 70 ? 3.173 2.234 10.959 1.00 84.88 70 SER A CA 1
ATOM 527 C C . SER A 1 70 ? 3.658 3.630 10.556 1.00 84.88 70 SER A C 1
ATOM 529 O O . SER A 1 70 ? 3.085 4.241 9.654 1.00 84.88 70 SER A O 1
ATOM 531 N N . TRP A 1 71 ? 4.722 4.135 11.189 1.00 85.62 71 TRP A N 1
ATOM 532 C CA . TRP A 1 71 ? 5.286 5.469 10.963 1.00 85.62 71 TRP A CA 1
ATOM 533 C C . TRP A 1 71 ? 5.482 5.866 9.487 1.00 85.62 71 TRP A C 1
ATOM 535 O O . TRP A 1 71 ? 4.991 6.935 9.113 1.00 85.62 71 TRP A O 1
ATOM 545 N N . PRO A 1 72 ? 6.115 5.055 8.609 1.00 85.38 72 PRO A N 1
ATOM 546 C CA . PRO A 1 72 ? 6.304 5.433 7.204 1.00 85.38 72 PRO A CA 1
ATOM 547 C C . PRO A 1 72 ? 4.987 5.560 6.420 1.00 85.38 72 PRO A C 1
ATOM 549 O O . PRO A 1 72 ? 4.962 6.192 5.364 1.00 85.38 72 PRO A O 1
ATOM 552 N N . GLY A 1 73 ? 3.892 4.982 6.925 1.00 82.62 73 GLY A N 1
ATOM 553 C CA . GLY A 1 73 ? 2.556 5.085 6.339 1.00 82.62 73 GLY A CA 1
ATOM 554 C C . GLY A 1 73 ? 1.822 6.388 6.675 1.00 82.62 73 GLY A C 1
ATOM 555 O O . GLY A 1 73 ? 0.870 6.752 5.978 1.00 82.62 73 GLY A O 1
ATOM 556 N N . PHE A 1 74 ? 2.260 7.132 7.694 1.00 81.00 74 PHE A N 1
ATOM 557 C CA . PHE A 1 74 ? 1.640 8.401 8.071 1.00 81.00 74 PHE A CA 1
ATOM 558 C C . PHE A 1 74 ? 2.200 9.582 7.267 1.00 81.00 74 PHE A C 1
ATOM 560 O O . PHE A 1 74 ? 3.309 9.549 6.738 1.00 81.00 74 PHE A O 1
ATOM 567 N N . ARG A 1 75 ? 1.394 10.643 7.121 1.00 78.50 75 ARG A N 1
ATOM 568 C CA . ARG A 1 75 ? 1.858 11.898 6.507 1.00 78.50 75 ARG A CA 1
ATOM 569 C C . ARG A 1 75 ? 2.771 12.631 7.507 1.00 78.50 75 ARG A C 1
ATOM 571 O O . ARG A 1 75 ? 2.431 12.648 8.690 1.00 78.50 75 ARG A O 1
ATOM 578 N N . PRO A 1 76 ? 3.838 13.314 7.046 1.00 81.12 76 PRO A N 1
ATOM 579 C CA . PRO A 1 76 ? 4.229 13.533 5.646 1.00 81.12 76 PRO A CA 1
ATOM 580 C C . PRO A 1 76 ? 5.069 12.409 5.007 1.00 81.12 76 PRO A C 1
ATOM 582 O O . PRO A 1 76 ? 5.274 12.430 3.793 1.00 81.12 76 PRO A O 1
ATOM 585 N N . GLN A 1 77 ? 5.542 11.431 5.784 1.00 84.31 77 GLN A N 1
ATOM 586 C CA . GLN A 1 77 ? 6.479 10.382 5.362 1.00 84.31 77 GLN A CA 1
ATOM 587 C C . GLN A 1 77 ? 5.960 9.584 4.165 1.00 84.31 77 GLN A C 1
ATOM 589 O O . GLN A 1 77 ? 6.701 9.365 3.209 1.00 84.31 77 GLN A O 1
ATOM 594 N N . SER A 1 78 ? 4.673 9.238 4.167 1.00 82.56 78 SER A N 1
ATOM 595 C CA . SER A 1 78 ? 4.035 8.488 3.082 1.00 82.56 78 SER A CA 1
ATOM 596 C C . SER A 1 78 ? 3.968 9.231 1.745 1.00 82.56 78 SER A C 1
ATOM 598 O O . SER A 1 78 ? 3.741 8.601 0.715 1.00 82.56 78 SER A O 1
ATOM 600 N N . LEU A 1 79 ? 4.200 10.550 1.723 1.00 82.56 79 LEU A N 1
ATOM 601 C CA . LEU A 1 79 ? 4.402 11.310 0.483 1.00 82.56 79 LEU A CA 1
ATOM 602 C C . LEU A 1 79 ? 5.879 11.493 0.153 1.00 82.56 79 LEU A C 1
ATOM 604 O O . LEU A 1 79 ? 6.266 11.379 -1.009 1.00 82.56 79 LEU A O 1
ATOM 608 N N . LEU A 1 80 ? 6.696 11.784 1.164 1.00 88.12 80 LEU A N 1
ATOM 609 C CA . LEU A 1 80 ? 8.106 12.090 0.959 1.00 88.12 80 LEU A CA 1
ATOM 610 C C . LEU A 1 80 ? 8.900 10.855 0.532 1.00 88.12 80 LEU A C 1
ATOM 612 O O . LEU A 1 80 ? 9.638 10.946 -0.440 1.00 88.12 80 LEU A O 1
ATOM 616 N N . LEU A 1 81 ? 8.727 9.706 1.194 1.00 89.31 81 LEU A N 1
ATOM 617 C CA . LEU A 1 81 ? 9.521 8.502 0.922 1.00 89.31 81 LEU A CA 1
ATOM 618 C C . LEU A 1 81 ? 9.334 7.967 -0.512 1.00 89.31 81 LEU A C 1
ATOM 620 O O . LEU A 1 81 ? 10.343 7.735 -1.181 1.00 89.31 81 LEU A O 1
ATOM 624 N N . PRO A 1 82 ? 8.104 7.811 -1.050 1.00 88.25 82 PRO A N 1
ATOM 625 C CA . PRO A 1 82 ? 7.939 7.399 -2.444 1.00 88.25 82 PRO A CA 1
ATOM 626 C C . PRO A 1 82 ? 8.483 8.440 -3.427 1.00 88.25 82 PRO A C 1
ATOM 628 O O . PRO A 1 82 ? 9.100 8.074 -4.430 1.00 88.25 82 PRO A O 1
ATOM 631 N N . GLY A 1 83 ? 8.290 9.730 -3.133 1.00 90.06 83 GLY A N 1
ATOM 632 C CA . GLY A 1 83 ? 8.770 10.830 -3.966 1.00 90.06 83 GLY A CA 1
ATOM 633 C C . GLY A 1 83 ? 10.296 10.875 -4.054 1.00 90.06 83 GLY A C 1
ATOM 634 O O . GLY A 1 83 ? 10.845 10.910 -5.156 1.00 90.06 83 GLY A O 1
ATOM 635 N N . THR A 1 84 ? 10.994 10.805 -2.918 1.00 93.06 84 THR A N 1
ATOM 636 C CA . THR A 1 84 ? 12.464 10.822 -2.868 1.00 93.06 84 THR A CA 1
ATOM 637 C C . THR A 1 84 ? 13.066 9.558 -3.468 1.00 93.06 84 THR A C 1
ATOM 639 O O . THR A 1 84 ? 14.028 9.661 -4.226 1.00 93.06 84 THR A O 1
ATOM 642 N N . ALA A 1 85 ? 12.479 8.382 -3.225 1.00 92.44 85 ALA A N 1
ATOM 643 C CA . ALA A 1 85 ? 12.919 7.138 -3.856 1.00 92.44 85 ALA A CA 1
ATOM 644 C C . ALA A 1 85 ? 12.784 7.207 -5.386 1.00 92.44 85 ALA A C 1
ATOM 646 O O . ALA A 1 85 ? 13.721 6.882 -6.115 1.00 92.44 85 ALA A O 1
ATOM 647 N N . THR A 1 86 ? 11.644 7.697 -5.880 1.00 92.50 86 THR A N 1
ATOM 648 C CA . THR A 1 86 ? 11.399 7.871 -7.318 1.00 92.50 86 THR A CA 1
ATOM 649 C C . THR A 1 86 ? 12.375 8.873 -7.937 1.00 92.50 86 THR A C 1
ATOM 651 O O . THR A 1 86 ? 12.942 8.609 -8.999 1.00 92.50 86 THR A O 1
ATOM 654 N N . ALA A 1 87 ? 12.617 10.002 -7.262 1.00 92.69 87 ALA A N 1
ATOM 655 C CA . ALA A 1 87 ? 13.579 11.009 -7.697 1.00 92.69 87 ALA A CA 1
ATOM 656 C C . ALA A 1 87 ? 15.014 10.459 -7.723 1.00 92.69 87 ALA A C 1
ATOM 658 O O . ALA A 1 87 ? 15.724 10.674 -8.702 1.00 92.69 87 ALA A O 1
ATOM 659 N N . GLY A 1 88 ? 15.423 9.692 -6.709 1.00 94.94 88 GLY A N 1
ATOM 660 C CA . GLY A 1 88 ? 16.738 9.050 -6.661 1.00 94.94 88 GLY A CA 1
ATOM 661 C C . GLY A 1 88 ? 16.952 8.078 -7.823 1.00 94.94 88 GLY A C 1
ATOM 662 O O . GLY A 1 88 ? 17.950 8.168 -8.534 1.00 94.94 88 GLY A O 1
ATOM 663 N N . VAL A 1 89 ? 15.974 7.209 -8.095 1.00 93.44 89 VAL A N 1
ATOM 664 C CA . VAL A 1 89 ? 16.008 6.281 -9.242 1.00 93.44 89 VAL A CA 1
ATOM 665 C C . VAL A 1 89 ? 16.082 7.043 -10.570 1.00 93.44 89 VAL A C 1
ATOM 667 O O . VAL A 1 89 ? 16.828 6.655 -11.473 1.00 93.44 89 VAL A O 1
ATOM 670 N N . TRP A 1 90 ? 15.365 8.164 -10.687 1.00 93.06 90 TRP A N 1
ATOM 671 C CA . TRP A 1 90 ? 15.441 9.034 -11.859 1.00 93.06 90 TRP A CA 1
ATOM 672 C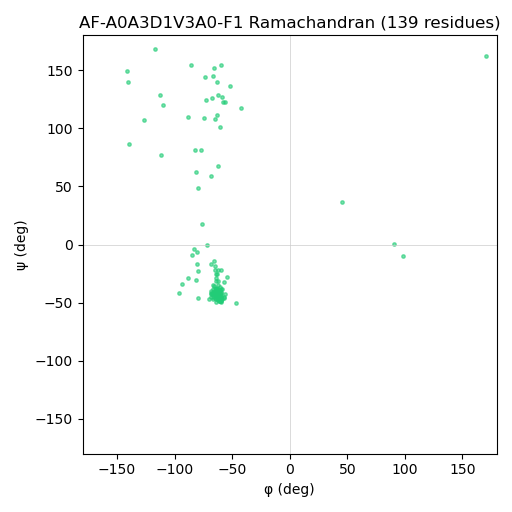 C . TRP A 1 90 ? 16.830 9.663 -12.033 1.00 93.06 90 TRP A C 1
ATOM 674 O O . TRP A 1 90 ? 17.377 9.632 -13.138 1.00 93.06 90 TRP A O 1
ATOM 684 N N . MET A 1 91 ? 17.410 10.204 -10.956 1.00 94.31 91 MET A N 1
ATOM 685 C CA . MET A 1 91 ? 18.740 10.828 -10.947 1.00 94.31 91 MET A CA 1
ATOM 686 C C . MET A 1 91 ? 19.848 9.832 -11.308 1.00 94.31 91 MET A C 1
ATOM 688 O O . MET A 1 91 ? 20.769 10.189 -12.035 1.00 94.31 91 MET A O 1
ATOM 692 N N . LEU A 1 92 ? 19.715 8.566 -10.902 1.00 94.25 92 LEU A N 1
ATOM 693 C CA . LEU A 1 92 ? 20.625 7.474 -11.275 1.00 94.25 92 LEU A CA 1
ATOM 694 C C . LEU A 1 92 ? 20.488 7.022 -12.746 1.00 94.25 92 LEU A C 1
ATOM 696 O O . LEU A 1 92 ? 21.201 6.125 -13.192 1.00 94.25 92 LEU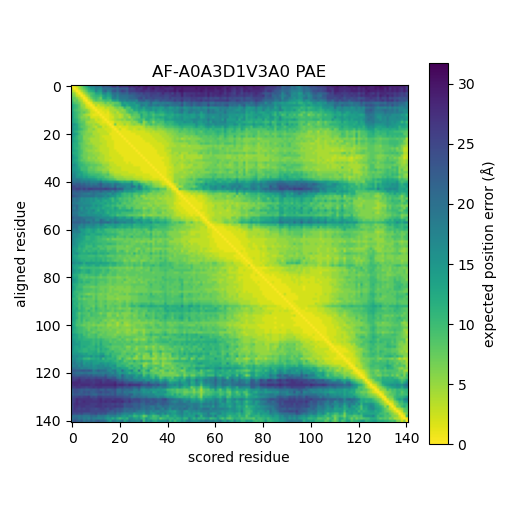 A O 1
ATOM 700 N N . GLY A 1 93 ? 19.583 7.626 -13.524 1.00 90.50 93 GLY A N 1
ATOM 701 C CA . GLY A 1 93 ? 19.409 7.359 -14.956 1.00 90.50 93 GLY A CA 1
ATOM 702 C C . GLY A 1 93 ? 18.407 6.249 -15.293 1.00 90.50 93 GLY A C 1
ATOM 703 O O . GLY A 1 93 ? 18.145 6.001 -16.475 1.00 90.50 93 GLY A O 1
ATOM 704 N N . PHE A 1 94 ? 17.773 5.627 -14.294 1.00 91.19 94 PHE A N 1
ATOM 705 C CA . PHE A 1 94 ? 16.772 4.562 -14.455 1.00 91.19 94 PHE A CA 1
ATOM 706 C C . PHE A 1 94 ? 15.377 5.132 -14.772 1.00 91.19 94 PHE A C 1
ATOM 708 O O . PHE A 1 94 ? 14.403 5.004 -14.027 1.00 91.19 94 PHE A O 1
ATOM 715 N N . ARG A 1 95 ? 15.266 5.817 -15.919 1.00 90.00 95 ARG A N 1
ATOM 716 C CA . ARG A 1 95 ? 14.057 6.570 -16.314 1.00 90.00 95 ARG A CA 1
ATOM 717 C C . ARG A 1 95 ? 12.821 5.697 -16.559 1.00 90.00 95 ARG A C 1
ATOM 719 O O . ARG A 1 95 ? 11.705 6.212 -16.579 1.00 90.00 95 ARG A O 1
ATOM 726 N N . ARG A 1 96 ? 12.970 4.399 -16.842 1.00 89.00 96 ARG A N 1
ATOM 727 C CA . ARG A 1 96 ? 11.813 3.513 -17.083 1.00 89.00 96 ARG A CA 1
ATOM 728 C C . ARG A 1 96 ? 11.188 3.092 -15.760 1.00 89.00 96 ARG A C 1
ATOM 730 O O . ARG A 1 96 ? 9.982 3.212 -15.596 1.00 89.00 96 ARG A O 1
ATOM 737 N N . GLU A 1 97 ? 12.033 2.692 -14.829 1.00 90.06 97 GLU A N 1
ATOM 738 C CA . GLU A 1 97 ? 11.721 2.278 -13.472 1.00 90.06 97 GLU A CA 1
ATOM 739 C C . GLU A 1 97 ? 11.072 3.432 -12.709 1.00 90.06 97 GLU A C 1
ATOM 741 O O . GLU A 1 97 ? 9.971 3.277 -12.188 1.00 90.06 97 GLU A O 1
ATOM 746 N N . ALA A 1 98 ? 11.670 4.625 -12.770 1.00 89.94 98 ALA A N 1
ATOM 747 C CA . ALA A 1 98 ? 11.101 5.819 -12.156 1.00 89.94 98 ALA A CA 1
ATOM 748 C C . ALA A 1 98 ? 9.699 6.154 -12.700 1.00 89.94 98 ALA A C 1
ATOM 750 O O . ALA A 1 98 ? 8.815 6.512 -11.928 1.00 89.94 98 ALA A O 1
ATOM 751 N N . ARG A 1 99 ? 9.436 5.973 -14.006 1.00 92.25 99 ARG A N 1
ATOM 752 C CA . ARG A 1 99 ? 8.077 6.158 -14.557 1.00 92.25 99 ARG A CA 1
ATOM 753 C C . ARG A 1 99 ? 7.081 5.153 -13.984 1.00 92.25 99 ARG A C 1
ATOM 755 O O . ARG A 1 99 ? 5.970 5.546 -13.644 1.00 92.25 99 ARG A O 1
ATOM 762 N N . TYR A 1 100 ? 7.462 3.883 -13.844 1.00 91.19 100 TYR A N 1
ATOM 763 C CA . TYR A 1 100 ? 6.598 2.888 -13.200 1.00 91.19 100 TYR A CA 1
ATOM 764 C C . TYR A 1 100 ? 6.333 3.221 -11.730 1.00 91.19 100 TYR A C 1
ATOM 766 O O . TYR A 1 100 ? 5.202 3.075 -11.278 1.00 91.19 100 TYR A O 1
ATOM 774 N N . MET A 1 101 ? 7.332 3.738 -11.012 1.00 91.38 101 MET A N 1
ATOM 775 C CA . MET A 1 101 ? 7.163 4.205 -9.634 1.00 91.38 101 MET A CA 1
ATOM 776 C C . MET A 1 101 ? 6.209 5.401 -9.542 1.00 91.38 101 MET A C 1
ATOM 778 O O . MET A 1 101 ? 5.358 5.414 -8.659 1.00 91.38 101 MET A O 1
ATOM 782 N N . VAL A 1 102 ? 6.266 6.354 -10.483 1.00 91.31 102 VAL A N 1
ATOM 783 C CA . VAL A 1 102 ? 5.284 7.451 -10.563 1.00 91.31 102 VAL A CA 1
ATOM 784 C C . VAL A 1 102 ? 3.871 6.907 -10.762 1.00 91.31 102 VAL A C 1
ATOM 786 O O . VAL A 1 102 ? 2.968 7.309 -10.037 1.00 91.31 102 VAL A O 1
ATOM 789 N N . PHE A 1 103 ? 3.657 5.977 -11.699 1.00 89.81 103 PHE A N 1
ATOM 790 C CA . PHE A 1 103 ? 2.327 5.389 -11.909 1.00 89.81 103 PHE A CA 1
ATOM 791 C C . PHE A 1 103 ? 1.827 4.624 -10.680 1.00 89.81 103 PHE A C 1
ATOM 793 O O . PHE A 1 103 ? 0.663 4.758 -10.310 1.00 89.81 103 PHE A O 1
ATOM 800 N N . ALA A 1 104 ? 2.706 3.869 -10.018 1.00 87.12 104 ALA A N 1
ATOM 801 C CA . ALA A 1 104 ? 2.377 3.187 -8.772 1.00 87.12 104 ALA A CA 1
ATOM 802 C C . ALA A 1 104 ? 2.013 4.184 -7.662 1.00 87.12 104 ALA A C 1
ATOM 804 O O . ALA A 1 104 ? 1.054 3.971 -6.926 1.00 87.12 104 ALA A O 1
ATOM 805 N N . TRP A 1 105 ? 2.730 5.305 -7.570 1.00 84.31 105 TRP A N 1
ATOM 806 C CA . TRP A 1 105 ? 2.432 6.347 -6.596 1.00 84.31 105 TRP A CA 1
ATOM 807 C C . TRP A 1 105 ? 1.113 7.060 -6.907 1.00 84.31 105 TRP A C 1
ATOM 809 O O . TRP A 1 105 ? 0.301 7.259 -6.005 1.00 84.31 105 TRP A O 1
ATOM 819 N N . LEU A 1 106 ? 0.835 7.361 -8.178 1.00 85.75 106 LEU A N 1
ATOM 820 C CA . LEU A 1 106 ? -0.437 7.943 -8.613 1.00 85.75 106 LEU A CA 1
ATOM 821 C C . LEU A 1 106 ? -1.628 7.010 -8.371 1.00 85.75 106 LEU A C 1
ATOM 823 O O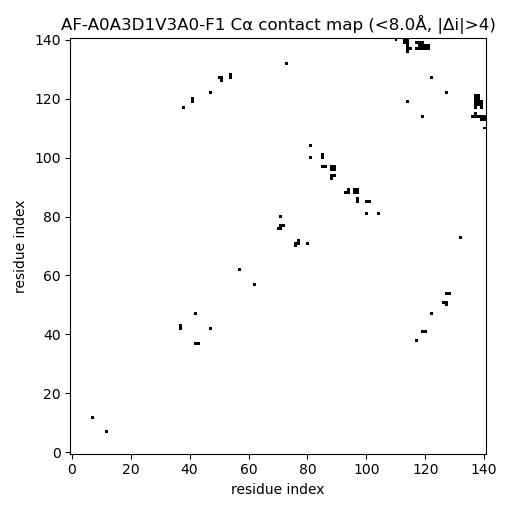 . LEU A 1 106 ? -2.735 7.495 -8.159 1.00 85.75 106 LEU A O 1
ATOM 827 N N . ALA A 1 107 ? -1.428 5.691 -8.316 1.00 83.19 107 ALA A N 1
ATOM 828 C CA . ALA A 1 107 ? -2.491 4.763 -7.933 1.00 83.19 107 ALA A CA 1
ATOM 829 C C . ALA A 1 107 ? -3.036 5.038 -6.516 1.00 83.19 107 ALA A C 1
ATOM 831 O O . ALA A 1 107 ? -4.186 4.712 -6.236 1.00 83.19 107 ALA A O 1
ATOM 832 N N . SER A 1 108 ? -2.279 5.715 -5.641 1.00 78.69 108 SER A N 1
ATOM 833 C CA . SER A 1 108 ? -2.785 6.164 -4.335 1.00 78.69 108 SER A CA 1
ATOM 834 C C . SER A 1 108 ? -3.948 7.164 -4.434 1.00 78.69 108 SER A C 1
ATOM 836 O O . SER A 1 108 ? -4.762 7.241 -3.509 1.00 78.69 108 SER A O 1
ATOM 838 N N . LEU A 1 109 ? -4.101 7.872 -5.565 1.00 78.88 109 LEU A N 1
ATOM 839 C CA . LEU A 1 109 ? -5.277 8.709 -5.823 1.00 78.88 109 LEU A CA 1
ATOM 840 C C . LEU A 1 109 ? -6.553 7.864 -5.869 1.00 78.88 109 LEU A C 1
ATOM 842 O O . LEU A 1 109 ? -7.597 8.336 -5.436 1.00 78.88 109 LEU A O 1
ATOM 846 N N . LEU A 1 110 ? -6.478 6.606 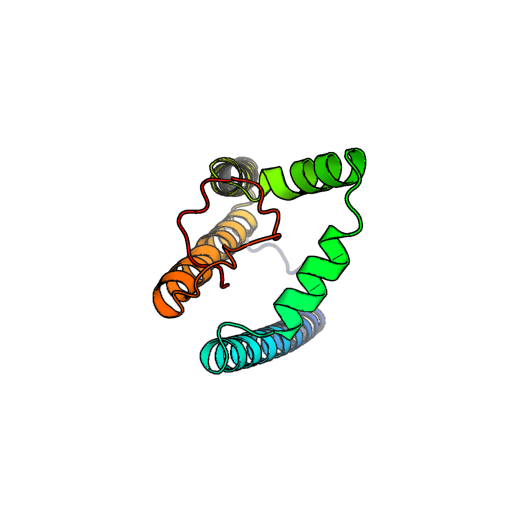-6.312 1.00 78.12 110 LEU A N 1
ATOM 847 C CA . LEU A 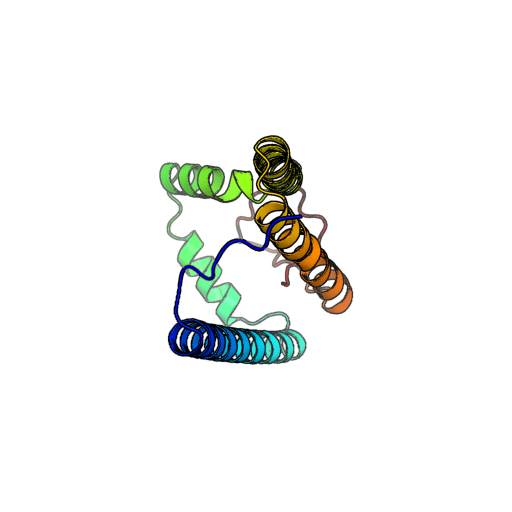1 110 ? -7.633 5.710 -6.319 1.00 78.12 110 LEU A CA 1
ATOM 848 C C . LEU A 1 110 ? -8.123 5.417 -4.895 1.00 78.12 110 LEU A C 1
ATOM 850 O O . LEU A 1 110 ? -9.331 5.392 -4.646 1.00 78.12 110 LEU A O 1
ATOM 854 N N . SER A 1 111 ? -7.199 5.259 -3.942 1.00 75.56 111 SER A N 1
ATOM 855 C CA . SER A 1 111 ? -7.538 5.116 -2.523 1.00 75.56 111 SER A CA 1
ATOM 856 C C . SER A 1 111 ? -8.193 6.382 -1.979 1.00 75.56 111 SER A C 1
ATOM 858 O O . SER A 1 111 ? -9.198 6.295 -1.278 1.00 75.56 111 SER A O 1
ATOM 860 N N . PHE A 1 112 ? -7.684 7.562 -2.347 1.00 74.19 112 PHE A N 1
ATOM 861 C CA . PHE A 1 112 ? -8.302 8.842 -1.989 1.00 74.19 112 PHE A CA 1
ATOM 862 C C . PHE A 1 112 ? -9.723 8.982 -2.565 1.00 74.19 112 PHE A C 1
ATOM 864 O O . PHE A 1 112 ? -10.661 9.293 -1.833 1.00 74.19 112 PHE A O 1
ATOM 871 N N . SER A 1 113 ? -9.927 8.664 -3.845 1.00 75.69 113 SER A N 1
ATOM 872 C CA . SER A 1 113 ? -11.254 8.688 -4.473 1.00 75.69 113 SER A CA 1
ATOM 873 C C . SER A 1 113 ? -12.222 7.705 -3.814 1.00 75.69 113 SER A C 1
ATOM 875 O O . SER A 1 113 ? -13.383 8.031 -3.575 1.00 75.69 113 SER A O 1
ATOM 877 N N . THR A 1 114 ? -11.745 6.511 -3.460 1.00 71.38 114 THR A N 1
ATOM 878 C CA . THR A 1 114 ? -12.569 5.508 -2.775 1.00 71.38 114 THR A CA 1
ATOM 879 C C . THR A 1 114 ? -12.947 5.977 -1.365 1.00 71.38 114 THR A C 1
ATOM 881 O O . THR A 1 114 ? -14.099 5.813 -0.965 1.00 71.38 114 THR A O 1
ATOM 884 N N . LYS A 1 115 ? -12.037 6.649 -0.642 1.00 72.00 115 LYS A N 1
ATOM 885 C CA . LYS A 1 115 ? -12.329 7.286 0.656 1.00 72.00 115 LYS A CA 1
ATOM 886 C C . LYS A 1 115 ? -13.462 8.295 0.559 1.00 72.00 115 LYS A C 1
ATOM 888 O O . LYS A 1 115 ? -14.391 8.238 1.365 1.00 72.00 115 LYS A O 1
ATOM 893 N N . MET A 1 116 ? -13.423 9.153 -0.457 1.00 71.56 116 MET A N 1
ATOM 894 C CA . MET A 1 116 ? -14.476 10.141 -0.706 1.00 71.56 116 MET A CA 1
ATOM 895 C C . MET A 1 116 ? -15.829 9.505 -1.041 1.00 71.56 116 MET A C 1
ATOM 897 O O . MET A 1 116 ? -16.863 10.080 -0.709 1.00 71.56 116 MET A O 1
ATOM 901 N N . LEU A 1 117 ? -15.831 8.333 -1.684 1.00 73.88 117 LEU A N 1
ATOM 902 C CA . LEU A 1 117 ? -17.047 7.655 -2.134 1.00 73.88 117 LEU A CA 1
ATOM 903 C C . LEU A 1 117 ? -17.659 6.728 -1.070 1.00 73.88 117 LEU A C 1
ATOM 905 O O . LEU A 1 117 ? -18.852 6.437 -1.116 1.00 73.88 117 LEU A O 1
ATOM 909 N N . VAL A 1 118 ? -16.856 6.166 -0.165 1.00 73.50 118 VAL A N 1
ATOM 910 C CA . VAL A 1 118 ? -17.337 5.216 0.852 1.00 73.50 118 VAL A CA 1
ATOM 911 C C . VAL A 1 118 ? -17.681 5.921 2.162 1.00 73.50 118 VAL A C 1
ATOM 913 O O . VAL A 1 118 ? -18.629 5.496 2.813 1.00 73.50 118 VAL A O 1
ATOM 916 N N . GLN A 1 119 ? -16.952 6.985 2.530 1.00 70.06 119 GLN A N 1
ATOM 917 C CA . GLN A 1 119 ? -17.202 7.811 3.726 1.00 70.06 119 GLN A CA 1
ATOM 918 C C . GLN A 1 119 ? -17.489 6.986 4.992 1.00 70.06 119 GLN A C 1
ATOM 920 O O . GLN A 1 119 ? -18.324 7.348 5.820 1.00 70.06 119 GLN A O 1
ATOM 925 N N . ARG A 1 120 ? -16.806 5.842 5.144 1.00 67.19 120 ARG A N 1
ATOM 926 C CA . ARG A 1 120 ? -17.051 4.941 6.271 1.00 67.19 120 ARG A CA 1
ATOM 927 C C . ARG A 1 120 ? -16.588 5.631 7.559 1.00 67.19 120 ARG A C 1
ATOM 929 O O . ARG A 1 120 ? -15.417 6.025 7.635 1.00 67.19 120 ARG A O 1
ATOM 936 N N . PRO A 1 121 ? -17.449 5.746 8.586 1.00 67.19 121 PRO A N 1
ATOM 937 C CA . PRO A 1 121 ? -17.034 6.285 9.871 1.00 67.19 121 PRO A CA 1
ATOM 938 C C . PRO A 1 121 ? -15.973 5.372 10.497 1.00 67.19 121 PRO A C 1
ATOM 940 O O . PRO A 1 121 ? -16.049 4.143 10.406 1.00 67.19 121 PRO A O 1
ATOM 943 N N . ARG A 1 122 ? -14.950 5.961 11.121 1.00 65.31 122 ARG A N 1
ATOM 944 C CA . ARG A 1 122 ? -14.009 5.195 11.949 1.00 65.31 122 ARG A CA 1
ATOM 945 C C . ARG A 1 122 ? -14.754 4.665 13.181 1.00 65.31 122 ARG A C 1
ATOM 947 O O . ARG A 1 122 ? -15.618 5.380 13.691 1.00 65.31 122 ARG A O 1
ATOM 954 N N . PRO A 1 123 ? -14.433 3.460 13.681 1.00 64.31 123 PRO A N 1
ATOM 955 C CA . PRO A 1 123 ? -14.876 3.039 15.003 1.00 64.31 123 PRO A CA 1
ATOM 956 C C . PRO A 1 123 ? -14.312 4.025 16.037 1.00 64.31 123 PRO A C 1
ATOM 958 O O . PRO A 1 123 ? -13.122 4.008 16.331 1.00 64.31 123 PRO A O 1
ATOM 961 N N . GLY A 1 124 ? -15.150 4.947 16.502 1.00 55.16 124 GLY A N 1
ATOM 962 C CA . GLY A 1 124 ? -14.858 5.885 17.579 1.00 55.16 124 GLY A CA 1
ATOM 963 C C . GLY A 1 124 ? -15.969 5.747 18.608 1.00 55.16 124 GLY A C 1
ATOM 964 O O . GLY A 1 124 ? -17.113 6.091 18.318 1.00 55.16 124 GLY A O 1
ATOM 965 N N . GLY A 1 125 ? -15.650 5.134 19.744 1.00 59.06 125 GLY A N 1
ATOM 966 C CA . GLY A 1 125 ? -16.585 4.754 20.801 1.00 59.06 125 GLY A CA 1
ATOM 967 C C . GLY A 1 125 ? -15.905 3.856 21.839 1.00 59.06 125 GLY A C 1
ATOM 968 O O . GLY A 1 125 ? -14.829 3.313 21.568 1.00 59.06 125 GLY A O 1
ATOM 969 N N . ASP A 1 126 ? -16.525 3.754 23.016 1.00 50.56 126 ASP A N 1
ATOM 970 C CA . ASP A 1 126 ? -15.969 3.216 24.264 1.00 50.56 126 ASP A CA 1
ATOM 971 C C . ASP A 1 126 ? -15.127 1.939 24.097 1.00 50.56 126 ASP A C 1
ATOM 973 O O . ASP A 1 126 ? -15.612 0.886 23.682 1.00 50.56 126 ASP A O 1
ATOM 977 N N . GLY A 1 127 ? -13.842 2.039 24.456 1.00 57.38 127 GLY A N 1
ATOM 978 C CA . GLY A 1 127 ? -12.925 0.903 24.589 1.00 57.38 127 GLY A CA 1
ATOM 979 C C . GLY A 1 127 ? -11.991 0.630 23.405 1.00 57.38 127 GLY A C 1
ATOM 980 O O . GLY A 1 127 ? -11.056 -0.151 23.568 1.00 57.38 127 GLY A O 1
ATOM 981 N N . ILE A 1 128 ? -12.171 1.277 22.244 1.00 64.94 128 ILE A N 1
ATOM 982 C CA . ILE A 1 128 ? -11.257 1.102 21.102 1.00 64.94 128 ILE A CA 1
ATOM 983 C C . ILE A 1 128 ? -10.105 2.105 21.192 1.00 64.94 128 ILE A C 1
ATOM 985 O O . ILE A 1 128 ? -10.276 3.298 20.943 1.00 64.94 128 ILE A O 1
ATOM 989 N N . MET A 1 129 ? -8.900 1.609 21.479 1.00 64.19 129 MET A N 1
ATOM 990 C CA . MET A 1 129 ? -7.682 2.419 21.416 1.00 64.19 129 MET A CA 1
ATOM 991 C C . MET A 1 129 ? -7.277 2.669 19.961 1.00 64.19 129 MET A C 1
ATOM 993 O O . MET A 1 129 ? -6.805 1.766 19.266 1.00 64.19 129 MET A O 1
ATOM 997 N N . VAL A 1 130 ? -7.446 3.906 19.502 1.00 66.12 130 VAL A N 1
ATOM 998 C CA . VAL A 1 130 ? -6.954 4.372 18.203 1.00 66.12 130 VAL A CA 1
ATOM 999 C C . VAL A 1 130 ? -5.819 5.348 18.471 1.00 66.12 130 VAL A C 1
ATOM 1001 O O . VAL A 1 130 ? -6.029 6.364 19.127 1.00 66.12 130 VAL A O 1
ATOM 1004 N N . THR A 1 131 ? -4.614 5.061 17.972 1.00 59.50 131 THR A N 1
ATOM 1005 C CA . THR A 1 131 ? -3.524 6.043 18.017 1.00 59.50 131 THR A CA 1
ATOM 1006 C C . THR A 1 131 ? -3.983 7.297 17.276 1.00 59.50 131 THR A C 1
ATOM 1008 O O . THR A 1 131 ? -4.322 7.219 16.092 1.00 59.50 131 THR A O 1
ATOM 1011 N N . GLU A 1 132 ? -3.979 8.450 17.952 1.00 51.56 132 GLU A N 1
ATOM 1012 C CA . GLU A 1 132 ? -4.269 9.765 17.370 1.00 51.56 132 GLU A CA 1
ATOM 1013 C C . GLU A 1 132 ? -3.161 10.214 16.396 1.00 51.56 132 GLU A C 1
ATOM 1015 O O . GLU A 1 132 ? -2.558 11.278 16.516 1.00 51.56 132 GLU A O 1
ATOM 1020 N N . ALA A 1 133 ? -2.892 9.443 15.346 1.00 51.91 133 ALA A N 1
ATOM 1021 C CA . ALA A 1 133 ? -2.533 10.100 14.105 1.00 51.91 133 ALA A CA 1
ATOM 1022 C C . ALA A 1 133 ? -3.775 10.919 13.719 1.00 51.91 133 ALA A C 1
ATOM 1024 O O . ALA A 1 133 ? -4.876 10.370 13.729 1.00 51.91 133 ALA A O 1
ATOM 1025 N N . LYS A 1 134 ? -3.636 12.223 13.421 1.00 48.75 134 LYS A N 1
ATOM 1026 C CA . LYS A 1 134 ? -4.720 13.089 12.902 1.00 48.75 134 LYS A CA 1
ATOM 1027 C C . LYS A 1 134 ? -5.214 12.572 11.545 1.00 48.75 134 LYS A C 1
ATOM 1029 O O . LYS A 1 134 ? -5.021 13.183 10.496 1.00 48.75 134 LYS A O 1
ATOM 1034 N N . LEU A 1 135 ? -5.842 11.411 11.549 1.00 54.28 135 LEU A N 1
ATOM 1035 C CA . LEU A 1 135 ? -6.402 10.736 10.410 1.00 54.28 135 LEU A CA 1
ATOM 1036 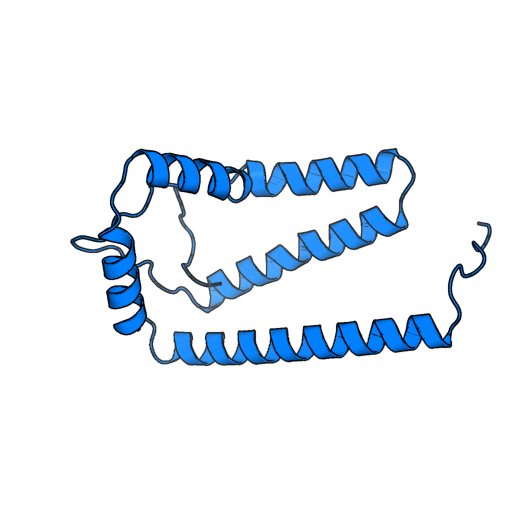C C . LEU A 1 135 ? -7.768 11.386 10.200 1.00 54.28 135 LEU A C 1
ATOM 1038 O O . LEU A 1 135 ? -8.790 10.886 10.644 1.00 54.28 135 LEU A O 1
ATOM 1042 N N . ARG A 1 136 ? -7.819 12.544 9.547 1.00 51.19 136 ARG A N 1
ATOM 1043 C CA . ARG A 1 136 ? -9.086 13.245 9.248 1.00 51.19 136 ARG A CA 1
ATOM 1044 C C . ARG A 1 136 ? -9.869 12.617 8.081 1.00 51.19 136 ARG A C 1
ATOM 1046 O O . ARG A 1 136 ? -10.711 13.275 7.489 1.00 51.19 136 ARG A O 1
ATOM 1053 N N . ASP A 1 137 ? -9.550 11.373 7.729 1.00 55.34 137 ASP A N 1
ATOM 1054 C CA . ASP A 1 137 ? -9.964 10.721 6.483 1.00 55.34 137 ASP A CA 1
ATOM 1055 C C . ASP A 1 137 ? -10.856 9.487 6.727 1.00 55.34 137 ASP A C 1
ATOM 1057 O O . ASP A 1 137 ? -10.921 8.998 7.856 1.00 55.34 137 ASP A O 1
ATOM 1061 N N . SER A 1 138 ? -11.496 8.948 5.686 1.00 52.31 138 SER A N 1
ATOM 1062 C CA . SER A 1 138 ? -12.312 7.712 5.748 1.00 52.31 138 SER A CA 1
ATOM 1063 C C . SER A 1 138 ? -11.498 6.483 6.210 1.00 52.31 138 SER A C 1
ATOM 1065 O O . SER A 1 138 ? -10.272 6.433 6.053 1.00 52.31 138 SER A O 1
ATOM 1067 N N . SER A 1 139 ? -12.168 5.482 6.803 1.00 57.75 139 SER A N 1
ATOM 1068 C CA . SER A 1 139 ? -11.565 4.202 7.229 1.00 57.75 139 SER A CA 1
ATOM 1069 C C . SER A 1 139 ? -11.433 3.154 6.117 1.00 57.75 139 SER A C 1
ATOM 1071 O O . SER A 1 139 ? -10.884 2.089 6.380 1.00 57.75 139 SER A O 1
ATOM 1073 N N . PHE A 1 140 ? -11.926 3.439 4.906 1.00 49.97 140 PHE A N 1
ATOM 1074 C CA . PHE A 1 140 ? -11.816 2.552 3.742 1.00 49.97 140 PHE A CA 1
ATOM 1075 C C . PHE A 1 140 ? -11.524 3.340 2.448 1.00 49.97 140 PHE A C 1
ATOM 1077 O O . PHE A 1 140 ? -12.155 4.384 2.246 1.00 49.97 140 PHE A O 1
ATOM 1084 N N . PRO A 1 141 ? -10.653 2.847 1.546 1.00 51.94 141 PRO A N 1
ATOM 1085 C CA . PRO A 1 141 ? -9.794 1.687 1.723 1.00 51.94 141 PRO A CA 1
ATOM 1086 C C . PRO A 1 141 ? -8.582 2.035 2.592 1.00 51.94 141 PRO A C 1
ATOM 1088 O O . PRO A 1 141 ? -8.086 3.192 2.533 1.00 51.94 141 PRO A O 1
#

Radius of gyration: 20.22 Å; Cα contacts (8 Å, |Δi|>4): 56; chains: 1; bounding box: 44×30×54 Å